Protein AF-X0YR71-F1 (afdb_monomer)

Secondary structure (DSSP, 8-state):
-HHHHHHHHHHHHHHHHHHH-HHHHHHHHHT--HHHHHHHHHHHHHHHHHHHHHHHHHHHHHS---HHHHHHHHHHHHHHHHHS-THHHHHHHHHHHHHTT--HHHHHHHHHHHHHHHHHHHHHHHHHHHHHH-TTS-THHHHHGGG--

Solvent-accessible surface area (backbone atoms only — not comparable to full-atom values): 8305 Å² total; per-residue (Å²): 114,68,67,61,50,52,49,49,51,51,51,51,51,50,48,48,41,68,75,65,33,61,69,54,54,51,54,54,60,72,66,59,53,67,67,60,51,50,52,54,52,51,50,52,52,50,52,54,50,52,54,50,49,54,45,50,54,52,33,42,75,78,53,78,68,59,66,70,62,51,49,54,28,47,51,52,15,51,59,44,33,76,76,35,75,67,69,63,9,62,54,39,29,33,61,44,38,38,78,73,72,41,56,55,69,60,44,47,50,30,51,51,49,49,52,52,53,50,49,55,50,52,51,52,52,50,52,53,51,42,51,72,77,36,70,88,53,80,63,63,60,74,68,49,56,80,74,75,114

Foldseek 3Di:
DLVVVVVVVVVVVVVCCVVCPPVNVVVVVVVDDVVVVVVVVVVVVVVLVVLLVQLQVLLCVVPHDDSVLSVVLSVQLVVQCVRDDDCVSVLCSLVSVVVVVDDSVSSVVSVVVSVVVVVVVCLVCVQVVCCVPPVPDNVVVSVVVVVVD

Organism: NCBI:txid412755

Structure (mmCIF, N/CA/C/O backbone):
data_AF-X0YR71-F1
#
_entry.id   AF-X0YR71-F1
#
loop_
_atom_site.group_PDB
_atom_site.id
_atom_site.type_symbol
_atom_site.label_atom_id
_atom_site.label_alt_id
_atom_site.label_comp_id
_atom_site.label_asym_id
_atom_site.label_entity_id
_atom_site.label_seq_id
_atom_site.pdbx_PDB_ins_code
_atom_site.Cartn_x
_atom_site.Cartn_y
_atom_site.Cartn_z
_atom_site.occupancy
_atom_site.B_iso_or_equiv
_atom_site.auth_seq_id
_atom_site.auth_comp_id
_atom_site.auth_asym_id
_atom_site.auth_atom_id
_atom_site.pdbx_PDB_model_num
ATOM 1 N N . THR A 1 1 ? 11.685 -17.963 4.493 1.00 66.44 1 THR A N 1
ATOM 2 C CA . THR A 1 1 ? 10.884 -17.150 3.541 1.00 66.44 1 THR A CA 1
ATOM 3 C C . THR A 1 1 ? 11.483 -15.777 3.255 1.00 66.44 1 THR A C 1
ATOM 5 O O . THR A 1 1 ? 11.603 -15.451 2.083 1.00 66.44 1 THR A O 1
ATOM 8 N N . TYR A 1 2 ? 11.911 -14.990 4.253 1.00 66.25 2 TYR A N 1
ATOM 9 C CA . TYR A 1 2 ? 12.554 -13.675 4.034 1.00 66.25 2 TYR A CA 1
ATOM 10 C C . TYR A 1 2 ? 13.903 -13.751 3.306 1.00 66.25 2 TYR A C 1
ATOM 12 O O . TYR A 1 2 ? 14.123 -13.030 2.339 1.00 66.25 2 TYR A O 1
ATOM 20 N N . PHE A 1 3 ? 14.763 -14.690 3.712 1.00 74.56 3 PHE A N 1
ATOM 21 C CA . PHE A 1 3 ? 16.080 -14.901 3.104 1.00 74.56 3 PHE A CA 1
ATOM 22 C C . PHE A 1 3 ? 15.999 -15.226 1.604 1.00 74.56 3 PHE A C 1
ATOM 24 O O . PHE A 1 3 ? 16.711 -14.631 0.808 1.00 74.56 3 PHE A O 1
ATOM 31 N N . ALA A 1 4 ? 15.065 -16.093 1.197 1.00 79.50 4 ALA A N 1
ATOM 32 C CA . ALA A 1 4 ? 14.861 -16.441 -0.212 1.00 79.50 4 ALA A CA 1
ATOM 33 C C . ALA A 1 4 ? 14.397 -15.245 -1.066 1.00 79.50 4 ALA A C 1
ATOM 35 O O . ALA A 1 4 ? 14.785 -15.131 -2.223 1.00 79.50 4 ALA A O 1
ATOM 36 N N . ARG A 1 5 ? 13.596 -14.331 -0.498 1.00 71.38 5 ARG A N 1
ATOM 37 C CA . ARG A 1 5 ? 13.143 -13.112 -1.189 1.00 71.38 5 ARG A CA 1
ATOM 38 C C . ARG A 1 5 ? 14.253 -12.081 -1.308 1.00 71.38 5 ARG A C 1
ATOM 40 O O . ARG A 1 5 ? 14.405 -11.501 -2.373 1.00 71.38 5 ARG A O 1
ATOM 47 N N . LEU A 1 6 ? 15.034 -11.889 -0.244 1.00 81.94 6 LEU A N 1
ATOM 48 C CA . LEU A 1 6 ? 16.223 -11.042 -0.283 1.00 81.94 6 LEU A CA 1
ATOM 49 C C . LEU A 1 6 ? 17.212 -11.570 -1.329 1.00 81.94 6 LEU A C 1
ATOM 51 O O . LEU A 1 6 ? 17.677 -10.808 -2.164 1.00 81.94 6 LEU A O 1
ATOM 55 N N . LEU A 1 7 ? 17.463 -12.883 -1.334 1.00 89.62 7 LEU A N 1
ATOM 56 C CA . LEU A 1 7 ? 18.310 -13.538 -2.325 1.00 89.62 7 LEU A CA 1
ATOM 57 C C . LEU A 1 7 ? 17.761 -13.339 -3.743 1.00 89.62 7 LEU A C 1
ATOM 59 O O . LEU A 1 7 ? 18.506 -12.936 -4.625 1.00 89.62 7 LEU A O 1
ATOM 63 N N . GLY A 1 8 ? 16.459 -13.549 -3.957 1.00 88.31 8 GLY A N 1
ATOM 64 C CA . GLY A 1 8 ? 15.812 -13.312 -5.248 1.00 88.31 8 GLY A CA 1
ATOM 65 C C . GLY A 1 8 ? 15.905 -11.854 -5.707 1.00 88.31 8 GLY A C 1
ATOM 66 O O . GLY A 1 8 ? 16.218 -11.598 -6.865 1.00 88.31 8 GLY A O 1
ATOM 67 N N . ALA A 1 9 ? 15.703 -10.895 -4.799 1.00 86.25 9 ALA A N 1
ATOM 68 C CA . ALA A 1 9 ? 15.855 -9.472 -5.086 1.00 86.25 9 ALA A CA 1
ATOM 69 C C . ALA A 1 9 ? 17.307 -9.125 -5.440 1.00 86.25 9 ALA A C 1
ATOM 71 O O . ALA A 1 9 ? 17.534 -8.439 -6.429 1.00 86.25 9 ALA A O 1
ATOM 72 N N . LEU A 1 10 ? 18.287 -9.640 -4.692 1.00 92.50 10 LEU A N 1
ATOM 73 C CA . LEU A 1 10 ? 19.711 -9.446 -4.973 1.00 92.50 10 LEU A CA 1
ATOM 74 C C . LEU A 1 10 ? 20.127 -10.088 -6.300 1.00 92.50 10 LEU A C 1
ATOM 76 O O . LEU A 1 10 ? 20.886 -9.480 -7.047 1.00 92.50 10 LEU A O 1
ATOM 80 N N . LEU A 1 11 ? 19.607 -11.275 -6.624 1.00 94.81 11 LEU A N 1
ATOM 81 C CA . LEU A 1 11 ? 19.845 -11.941 -7.906 1.00 94.81 11 LEU A CA 1
ATOM 82 C C . LEU A 1 11 ? 19.246 -11.149 -9.069 1.00 94.81 11 LEU A C 1
ATOM 84 O O . LEU A 1 11 ? 19.919 -10.963 -10.075 1.00 94.81 11 LEU A O 1
ATOM 88 N N . LEU A 1 12 ? 18.020 -10.637 -8.928 1.00 91.94 12 LEU A N 1
ATOM 89 C CA . LEU A 1 12 ? 17.392 -9.777 -9.934 1.00 91.94 12 LEU A CA 1
ATOM 90 C C . LEU A 1 12 ? 18.154 -8.465 -10.114 1.00 91.94 12 LEU A C 1
ATOM 92 O O . LEU A 1 12 ? 18.370 -8.029 -11.240 1.00 91.94 12 LEU A O 1
ATOM 96 N N . LEU A 1 13 ? 18.584 -7.847 -9.017 1.00 92.00 13 LEU A N 1
ATOM 97 C CA . LEU A 1 13 ? 19.336 -6.597 -9.041 1.00 92.00 13 LEU A CA 1
ATOM 98 C C . LEU A 1 13 ? 20.720 -6.819 -9.668 1.00 92.00 13 LEU A C 1
ATOM 100 O O . LEU A 1 13 ? 21.131 -6.056 -10.538 1.00 92.00 13 LEU A O 1
ATOM 104 N N . GLY A 1 14 ? 21.389 -7.920 -9.316 1.00 94.88 14 GLY A N 1
ATOM 105 C CA . GLY A 1 14 ? 22.631 -8.363 -9.946 1.00 94.88 14 GLY A CA 1
ATOM 106 C C . GLY A 1 14 ? 22.456 -8.651 -11.437 1.00 94.88 14 GL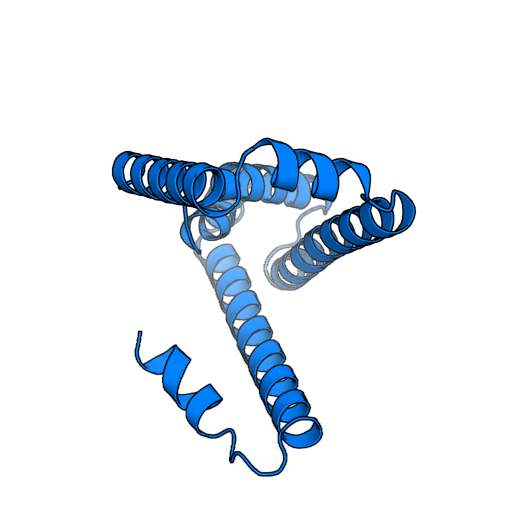Y A C 1
ATOM 107 O O . GLY A 1 14 ? 23.249 -8.172 -12.243 1.00 94.88 14 GLY A O 1
ATOM 108 N N . TYR A 1 15 ? 21.387 -9.352 -11.824 1.00 95.50 15 TYR A N 1
ATOM 109 C CA . TYR A 1 15 ? 21.047 -9.613 -13.223 1.00 95.50 15 TYR A CA 1
ATOM 110 C C . TYR A 1 15 ? 20.785 -8.321 -14.001 1.00 95.50 15 TYR A C 1
ATOM 112 O O . TYR A 1 15 ? 21.233 -8.184 -15.137 1.00 95.50 15 TYR A O 1
ATOM 120 N N . LEU A 1 16 ? 20.101 -7.353 -13.394 1.00 92.88 16 LEU A N 1
ATOM 121 C CA . LEU A 1 16 ? 19.794 -6.067 -14.011 1.00 92.88 16 LEU A CA 1
ATOM 122 C C . LEU A 1 16 ? 21.059 -5.219 -14.201 1.00 92.88 16 LEU A C 1
ATOM 124 O O . LEU A 1 16 ? 21.265 -4.668 -15.281 1.00 92.88 16 LEU A O 1
ATOM 128 N N . ILE A 1 17 ? 21.947 -5.182 -13.200 1.00 95.19 17 ILE A N 1
ATOM 129 C CA . ILE A 1 17 ? 23.266 -4.539 -13.314 1.00 95.19 17 ILE A CA 1
ATOM 130 C C . ILE A 1 17 ? 24.112 -5.226 -14.389 1.00 95.19 17 ILE A C 1
ATOM 132 O O . ILE A 1 17 ? 24.733 -4.537 -15.194 1.00 95.19 17 ILE A O 1
ATOM 136 N N . TYR A 1 18 ? 24.123 -6.559 -14.423 1.00 96.00 18 TYR A N 1
ATOM 137 C CA . TYR A 1 18 ? 24.868 -7.330 -15.416 1.00 96.00 18 TYR A CA 1
ATOM 138 C C . TYR A 1 18 ? 24.343 -7.100 -16.840 1.00 96.00 18 TYR A C 1
ATOM 140 O O . TYR A 1 18 ? 25.131 -6.869 -17.752 1.00 96.00 18 TYR A O 1
ATOM 148 N N . SER A 1 19 ? 23.022 -7.114 -17.029 1.00 95.00 19 SER A N 1
ATOM 149 C CA . SER A 1 19 ? 22.393 -7.045 -18.355 1.00 95.00 19 SER A CA 1
ATOM 150 C C . SER A 1 19 ? 22.399 -5.639 -18.954 1.00 95.00 19 SER A C 1
ATOM 152 O O . SER A 1 19 ? 22.552 -5.485 -20.161 1.00 95.00 19 SER A O 1
ATOM 154 N N . VAL A 1 20 ? 22.204 -4.606 -18.129 1.00 93.81 20 VAL A N 1
ATOM 155 C CA . VAL A 1 20 ? 22.086 -3.208 -18.588 1.00 93.81 20 VAL A CA 1
ATOM 156 C C . VAL A 1 20 ? 23.412 -2.447 -18.452 1.00 93.81 20 VAL A C 1
ATOM 158 O O . VAL A 1 20 ? 23.664 -1.486 -19.184 1.00 93.81 20 VAL A O 1
ATOM 161 N N . GLY A 1 21 ? 24.277 -2.884 -17.534 1.00 94.25 21 GLY A N 1
ATOM 162 C CA . GLY A 1 21 ? 25.516 -2.210 -17.165 1.00 94.25 21 GLY A CA 1
ATOM 163 C C . GLY A 1 21 ? 25.290 -1.083 -16.154 1.00 94.25 21 GLY A C 1
ATOM 164 O O . GLY A 1 21 ? 24.388 -0.252 -16.294 1.00 94.25 21 GLY A O 1
ATOM 165 N N . LEU A 1 22 ? 26.159 -1.009 -15.141 1.00 93.38 22 LEU A N 1
ATOM 166 C CA . LEU A 1 22 ? 26.116 0.044 -14.119 1.00 93.38 22 LEU A CA 1
ATOM 167 C C . LEU A 1 22 ? 26.172 1.478 -14.699 1.00 93.38 22 LEU A C 1
ATOM 169 O O . LEU A 1 22 ? 25.395 2.316 -14.236 1.00 93.38 22 LEU A O 1
ATOM 173 N N . PRO A 1 23 ? 26.999 1.790 -15.724 1.00 93.62 23 PRO A N 1
ATOM 174 C CA . PRO A 1 23 ? 27.050 3.139 -16.295 1.00 93.62 23 PRO A CA 1
ATOM 175 C C . PRO A 1 23 ? 25.721 3.581 -16.918 1.00 93.62 23 PRO A C 1
ATOM 177 O O . PRO A 1 23 ? 25.305 4.724 -16.741 1.00 93.62 23 PRO A O 1
ATOM 180 N N . SER A 1 24 ? 25.020 2.670 -17.597 1.00 93.19 24 SER A N 1
ATOM 181 C CA . SER A 1 24 ? 23.717 2.935 -18.216 1.00 93.19 24 SER A CA 1
ATOM 182 C C . SER A 1 24 ? 22.647 3.239 -17.166 1.00 93.19 24 SER A C 1
ATOM 184 O O . SER A 1 24 ? 21.861 4.170 -17.333 1.00 93.19 24 SER A O 1
ATOM 186 N N . LEU A 1 25 ? 22.643 2.497 -16.052 1.00 91.62 25 LEU A N 1
ATOM 187 C CA . LEU A 1 25 ? 21.722 2.736 -14.936 1.00 91.62 25 LEU A CA 1
ATOM 188 C C . LEU A 1 25 ? 21.968 4.098 -14.284 1.00 91.62 25 LEU A C 1
ATOM 190 O O . LEU A 1 25 ? 21.021 4.844 -14.036 1.00 91.62 25 LEU A O 1
ATOM 194 N N . LEU A 1 26 ? 23.236 4.455 -14.062 1.00 93.44 26 LEU A N 1
ATOM 195 C CA . LEU A 1 26 ? 23.602 5.770 -13.538 1.00 93.44 26 LEU A CA 1
ATOM 196 C C . LEU A 1 26 ? 23.205 6.891 -14.503 1.00 93.44 26 LEU A C 1
ATOM 198 O O . LEU A 1 26 ? 22.662 7.901 -14.067 1.00 93.44 26 LEU A O 1
ATOM 202 N N . ALA A 1 27 ? 23.393 6.705 -15.811 1.00 93.94 27 ALA A N 1
ATOM 203 C CA . ALA A 1 27 ? 22.970 7.680 -16.812 1.00 93.94 27 ALA A CA 1
ATOM 204 C C . ALA A 1 27 ? 21.442 7.886 -16.828 1.00 93.94 27 ALA A C 1
ATOM 206 O O . ALA A 1 27 ? 20.981 9.011 -17.015 1.00 93.94 27 ALA A O 1
ATOM 207 N N . ILE A 1 28 ? 20.646 6.833 -16.599 1.00 90.88 28 ILE A N 1
ATOM 208 C CA . ILE A 1 28 ? 19.184 6.943 -16.444 1.00 90.88 28 ILE A CA 1
ATOM 209 C C . ILE A 1 28 ? 18.835 7.710 -15.164 1.00 90.88 28 ILE A C 1
ATOM 211 O O . ILE A 1 28 ? 17.994 8.607 -15.209 1.00 90.88 28 ILE A O 1
ATOM 215 N N . LEU A 1 29 ? 19.504 7.416 -14.045 1.00 87.69 29 LEU A N 1
ATOM 216 C CA . LEU A 1 29 ? 19.309 8.142 -12.786 1.00 87.69 29 LEU A CA 1
ATOM 217 C C . LEU A 1 29 ? 19.672 9.628 -12.912 1.00 87.69 29 LEU A C 1
ATOM 219 O O . LEU A 1 29 ? 18.985 10.471 -12.347 1.00 87.69 29 LEU A O 1
ATOM 223 N N . MET A 1 30 ? 20.690 9.978 -13.701 1.00 91.50 30 MET A N 1
ATOM 224 C CA . MET A 1 30 ? 21.040 11.379 -13.972 1.00 91.50 30 MET A CA 1
ATOM 225 C C . MET A 1 30 ? 20.008 12.108 -14.844 1.00 91.50 30 MET A C 1
ATOM 227 O O . MET A 1 30 ? 19.928 13.331 -14.798 1.00 91.50 30 MET A O 1
ATOM 231 N N . LYS A 1 31 ? 19.188 11.380 -15.613 1.00 93.19 31 LYS A N 1
ATOM 232 C CA . LYS A 1 31 ? 18.061 11.943 -16.380 1.00 93.19 31 LYS A CA 1
ATOM 233 C C . LYS A 1 31 ? 16.789 12.106 -15.542 1.00 93.19 31 LYS A C 1
ATOM 235 O O . LYS A 1 31 ? 15.732 12.421 -16.089 1.00 93.19 31 LYS A O 1
ATOM 240 N N . PHE A 1 32 ? 16.866 11.873 -14.234 1.00 89.44 32 PHE A N 1
ATOM 241 C CA . PHE A 1 32 ? 15.735 12.010 -13.332 1.00 89.44 32 PHE A CA 1
ATOM 242 C C . PHE A 1 32 ? 15.171 13.432 -13.363 1.00 89.44 32 PHE A C 1
ATOM 244 O O . PHE A 1 32 ? 15.870 14.409 -13.102 1.00 89.44 32 PHE A O 1
ATOM 251 N N . ASN A 1 33 ? 13.876 13.540 -13.655 1.00 94.00 33 ASN A N 1
ATOM 252 C CA . ASN A 1 33 ? 13.159 14.800 -13.556 1.00 94.00 33 ASN A CA 1
ATOM 253 C C . ASN A 1 33 ? 12.706 15.002 -12.096 1.00 94.00 33 ASN A C 1
ATOM 255 O O . ASN A 1 33 ? 11.817 14.270 -11.644 1.00 94.00 33 ASN A O 1
ATOM 259 N N . PRO A 1 34 ? 13.246 15.994 -11.365 1.00 91.62 34 PRO A N 1
ATOM 260 C CA . PRO A 1 34 ? 12.914 16.202 -9.958 1.00 91.62 34 PRO A CA 1
ATOM 261 C C . PRO A 1 34 ? 11.437 16.544 -9.738 1.00 91.62 34 PRO A C 1
ATOM 263 O O . PRO A 1 34 ? 10.870 16.138 -8.726 1.00 91.62 34 PRO A O 1
ATOM 266 N N . LEU A 1 35 ? 10.785 17.222 -10.690 1.00 94.56 35 LEU A N 1
ATOM 267 C CA . LEU A 1 35 ? 9.353 17.523 -10.611 1.00 94.56 35 LEU A CA 1
ATOM 268 C C . LEU A 1 35 ? 8.510 16.253 -10.745 1.00 94.56 35 LEU A C 1
ATOM 270 O O . LEU A 1 35 ? 7.570 16.056 -9.978 1.00 94.56 35 LEU A O 1
ATOM 274 N N . GLY A 1 36 ? 8.875 15.366 -11.677 1.00 93.00 36 GLY A N 1
ATOM 275 C CA . GLY A 1 36 ? 8.232 14.056 -11.815 1.00 93.00 36 GLY A CA 1
ATOM 276 C C . GLY A 1 36 ? 8.411 13.214 -10.552 1.00 93.00 36 GLY A C 1
ATOM 277 O O . GLY A 1 36 ? 7.444 12.669 -10.025 1.00 93.00 36 GLY A O 1
ATOM 278 N N . GLY A 1 37 ? 9.629 13.205 -10.008 1.00 91.75 37 GLY A N 1
ATOM 279 C CA . GLY A 1 37 ? 9.947 12.598 -8.720 1.00 91.75 37 GLY A CA 1
ATOM 280 C C . GLY A 1 37 ? 9.067 13.100 -7.579 1.00 91.75 37 GLY A C 1
ATOM 281 O O . GLY A 1 37 ? 8.404 12.310 -6.905 1.00 91.75 37 GLY A O 1
ATOM 282 N N . ALA A 1 38 ? 9.000 14.418 -7.396 1.00 94.38 38 ALA A N 1
ATOM 283 C CA . ALA A 1 38 ? 8.169 15.040 -6.372 1.00 94.38 38 ALA A CA 1
ATOM 284 C C . ALA A 1 38 ? 6.681 14.695 -6.551 1.00 94.38 38 ALA A C 1
ATOM 286 O O . ALA A 1 38 ? 6.022 14.323 -5.582 1.00 94.38 38 ALA A O 1
ATOM 287 N N . ALA A 1 39 ? 6.159 14.737 -7.780 1.00 94.75 39 ALA A N 1
ATOM 288 C CA . ALA A 1 39 ? 4.773 14.371 -8.068 1.00 94.75 39 ALA A CA 1
ATOM 289 C C . ALA A 1 39 ? 4.472 12.903 -7.711 1.00 94.75 39 ALA A C 1
ATOM 291 O O . ALA A 1 39 ? 3.440 12.607 -7.101 1.00 94.75 39 ALA A O 1
ATOM 292 N N . THR A 1 40 ? 5.384 11.977 -8.027 1.00 92.88 40 THR A N 1
ATOM 293 C CA . THR A 1 40 ? 5.241 10.561 -7.643 1.00 92.88 40 THR A CA 1
ATOM 294 C C . THR A 1 40 ? 5.305 10.352 -6.130 1.00 92.88 40 THR A C 1
ATOM 296 O O . THR A 1 40 ? 4.530 9.569 -5.581 1.00 92.88 40 THR A O 1
ATOM 299 N N . LEU A 1 41 ? 6.164 11.093 -5.427 1.00 92.75 41 LEU A N 1
ATOM 300 C CA . LEU A 1 41 ? 6.252 11.038 -3.969 1.00 92.75 41 LEU A CA 1
ATOM 301 C C . LEU A 1 41 ? 4.961 11.555 -3.317 1.00 92.75 41 LEU A C 1
ATOM 303 O O . LEU A 1 41 ? 4.388 10.882 -2.464 1.00 92.75 41 LEU A O 1
ATOM 307 N N . ILE A 1 42 ? 4.481 12.726 -3.746 1.00 94.81 42 ILE A N 1
ATOM 308 C CA . ILE A 1 42 ? 3.265 13.357 -3.216 1.00 94.81 42 ILE A CA 1
ATOM 309 C C . ILE A 1 42 ? 2.049 12.465 -3.456 1.00 94.81 42 ILE A C 1
ATOM 311 O O . ILE A 1 42 ? 1.273 12.237 -2.531 1.00 94.81 42 ILE A O 1
ATOM 315 N N . SER A 1 43 ? 1.894 11.926 -4.667 1.00 93.50 43 SER A N 1
ATOM 316 C CA . SER A 1 43 ? 0.796 11.001 -4.967 1.00 93.50 43 SER A CA 1
ATOM 317 C C . SER A 1 43 ? 0.873 9.734 -4.118 1.00 93.50 43 SER A C 1
ATOM 319 O O . SER A 1 43 ? -0.140 9.332 -3.555 1.00 93.50 43 SER A O 1
ATOM 321 N N . SER A 1 44 ? 2.060 9.150 -3.934 1.00 90.00 44 SER A N 1
ATOM 322 C CA . SER A 1 44 ? 2.242 7.976 -3.067 1.00 90.00 44 SER A CA 1
ATOM 323 C C . SER A 1 44 ? 1.832 8.264 -1.621 1.00 90.00 44 SER A C 1
ATOM 325 O O . SER A 1 44 ? 1.088 7.489 -1.023 1.00 90.00 44 SER A O 1
ATOM 327 N N . ILE A 1 45 ? 2.254 9.407 -1.071 1.00 91.31 45 ILE A N 1
ATOM 328 C CA . ILE A 1 45 ? 1.852 9.845 0.271 1.00 91.31 45 ILE A CA 1
ATOM 329 C C . ILE A 1 45 ? 0.333 10.037 0.330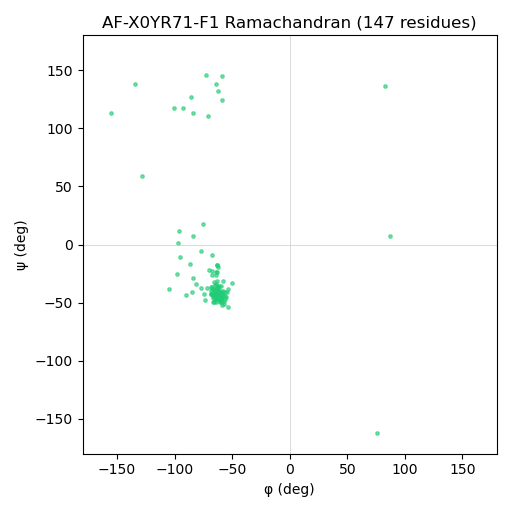 1.00 91.31 45 ILE A C 1
ATOM 331 O O . ILE A 1 45 ? -0.312 9.519 1.240 1.00 91.31 45 ILE A O 1
ATOM 335 N N . ALA A 1 46 ? -0.256 10.719 -0.654 1.00 93.06 46 ALA A N 1
ATOM 336 C CA . ALA A 1 46 ? -1.697 10.936 -0.716 1.00 93.06 46 ALA A CA 1
ATOM 337 C C . ALA A 1 46 ? -2.475 9.611 -0.740 1.00 93.06 46 ALA A C 1
ATOM 339 O O . ALA A 1 46 ? -3.433 9.463 0.013 1.00 93.06 46 ALA A O 1
ATOM 340 N N . PHE A 1 47 ? -2.039 8.619 -1.522 1.00 88.94 47 PHE A N 1
ATOM 341 C CA . PHE A 1 47 ? -2.666 7.294 -1.550 1.00 88.94 47 PHE A CA 1
ATOM 342 C C . PHE A 1 47 ? -2.591 6.574 -0.201 1.00 88.94 47 PHE A C 1
ATOM 344 O O . PHE A 1 47 ? -3.587 5.995 0.232 1.00 88.94 47 PHE A O 1
ATOM 351 N N . ILE A 1 48 ? -1.450 6.644 0.490 1.00 87.50 48 ILE A N 1
ATOM 352 C CA . ILE A 1 48 ? -1.297 6.062 1.832 1.00 87.50 48 ILE A CA 1
ATOM 353 C C . ILE A 1 48 ? -2.283 6.714 2.809 1.00 87.50 48 ILE A C 1
ATOM 355 O O . ILE A 1 48 ? -2.951 6.007 3.565 1.00 87.50 48 ILE A O 1
ATOM 359 N N . PHE A 1 49 ? -2.410 8.044 2.767 1.00 91.38 49 PHE A N 1
ATOM 360 C CA . PHE A 1 49 ? -3.353 8.786 3.605 1.00 91.38 49 PHE A CA 1
ATOM 361 C C . PHE A 1 49 ? -4.814 8.468 3.275 1.00 91.38 49 PHE A C 1
ATOM 363 O O . PHE A 1 49 ? -5.608 8.260 4.188 1.00 91.38 49 PHE A O 1
ATOM 370 N N . LEU A 1 50 ? -5.178 8.390 1.994 1.00 91.38 50 LEU A N 1
ATOM 371 C CA . LEU A 1 50 ? -6.537 8.042 1.572 1.00 91.38 50 LEU A CA 1
ATOM 372 C C . LEU A 1 50 ? -6.916 6.621 2.010 1.00 91.38 50 LEU A C 1
ATOM 374 O O . LEU A 1 50 ? -8.009 6.418 2.535 1.00 91.38 50 LEU A O 1
ATOM 378 N N . GLY A 1 51 ? -5.998 5.659 1.879 1.00 89.38 51 GLY A N 1
ATOM 379 C CA . GLY A 1 51 ? -6.197 4.300 2.393 1.00 89.38 51 GLY A CA 1
ATOM 380 C C . GLY A 1 51 ? -6.399 4.274 3.911 1.00 89.38 51 GLY A C 1
ATOM 381 O O . GLY A 1 51 ? -7.312 3.617 4.411 1.00 89.38 51 GLY A O 1
ATOM 382 N N . ALA A 1 52 ? -5.610 5.058 4.651 1.00 92.56 52 ALA A N 1
ATOM 383 C CA . ALA A 1 52 ? -5.769 5.197 6.096 1.00 92.56 52 ALA A CA 1
ATOM 384 C C . ALA A 1 52 ? -7.146 5.776 6.469 1.00 92.56 52 ALA A C 1
ATOM 386 O O . ALA A 1 52 ? -7.816 5.260 7.364 1.00 92.56 52 ALA A O 1
ATOM 387 N N . ILE A 1 53 ? -7.593 6.821 5.765 1.00 94.94 53 ILE A N 1
ATOM 388 C CA . ILE A 1 53 ? -8.893 7.464 5.994 1.00 94.94 53 ILE A CA 1
ATOM 389 C C . ILE A 1 53 ? -10.042 6.482 5.746 1.00 94.94 53 ILE A C 1
ATOM 391 O O . ILE A 1 53 ? -10.951 6.418 6.571 1.00 94.94 53 ILE A O 1
ATOM 395 N N . ASN A 1 54 ? -9.997 5.685 4.675 1.00 93.75 54 ASN A N 1
ATOM 396 C CA . ASN A 1 54 ? -11.043 4.701 4.375 1.00 93.75 54 ASN A CA 1
ATOM 397 C C . ASN A 1 54 ? -11.249 3.713 5.525 1.00 93.75 54 ASN A C 1
ATOM 399 O O . ASN A 1 54 ? -12.366 3.551 6.023 1.00 93.75 54 ASN A O 1
ATOM 403 N N . ILE A 1 55 ? -10.164 3.100 5.999 1.00 93.31 55 ILE A N 1
ATOM 404 C CA . ILE A 1 55 ? -10.239 2.145 7.107 1.00 93.31 55 ILE A CA 1
ATOM 405 C C . ILE A 1 55 ? -10.666 2.856 8.397 1.00 93.31 55 ILE A C 1
ATOM 407 O O . ILE A 1 55 ? -11.478 2.317 9.147 1.00 93.31 55 ILE A O 1
ATOM 411 N N . TRP A 1 56 ? -10.176 4.071 8.659 1.00 95.62 56 TRP A N 1
ATOM 412 C CA . TRP A 1 56 ? -10.584 4.850 9.830 1.00 95.62 56 TRP A CA 1
ATOM 413 C C . TRP A 1 56 ? -12.087 5.162 9.837 1.00 95.62 56 TRP A C 1
ATOM 415 O O . TRP A 1 56 ? -12.730 5.013 10.875 1.00 95.62 56 TRP A O 1
ATOM 425 N N . LEU A 1 57 ? -12.662 5.534 8.690 1.00 95.31 57 LEU A N 1
ATOM 426 C CA . LEU A 1 57 ? -14.098 5.782 8.544 1.00 95.31 57 LEU A CA 1
ATOM 427 C C . LEU A 1 57 ? -14.914 4.504 8.772 1.00 95.31 57 LEU A C 1
ATOM 429 O O . LEU A 1 57 ? -15.874 4.528 9.542 1.00 95.31 57 LEU A O 1
ATOM 433 N N . LEU A 1 58 ? -14.502 3.377 8.177 1.00 94.25 58 LEU A N 1
ATOM 434 C CA . LEU A 1 58 ? -15.138 2.071 8.401 1.00 94.25 58 LEU A CA 1
ATOM 435 C C . LEU A 1 58 ? -15.093 1.666 9.879 1.00 94.25 58 LEU A C 1
ATOM 437 O O . LEU A 1 58 ? -16.082 1.188 10.437 1.00 94.25 58 LEU A O 1
ATOM 441 N N . MET A 1 59 ? -13.957 1.904 10.532 1.00 93.69 59 MET A N 1
ATOM 442 C CA . MET A 1 59 ? -13.785 1.673 11.962 1.00 93.69 59 MET A CA 1
ATOM 443 C C . MET A 1 59 ? -14.669 2.592 12.804 1.00 93.69 59 MET A C 1
ATOM 445 O O . MET A 1 59 ? -15.255 2.126 13.778 1.00 93.69 59 MET A O 1
ATOM 449 N N . GLY A 1 60 ? -14.815 3.861 12.417 1.00 91.62 60 GLY A N 1
ATOM 450 C CA . GLY A 1 60 ? -15.633 4.851 13.118 1.00 91.62 60 GLY A CA 1
ATOM 451 C C . GLY A 1 60 ? -17.102 4.451 13.257 1.00 91.62 60 GLY A C 1
ATOM 452 O O . GLY A 1 60 ? -17.712 4.767 14.276 1.00 91.62 60 GLY A O 1
ATOM 453 N N . VAL A 1 61 ? -17.641 3.695 12.293 1.00 92.56 61 VAL A N 1
ATOM 454 C CA . VAL A 1 61 ? -19.010 3.151 12.348 1.00 92.56 61 VAL A CA 1
ATOM 455 C C . VAL A 1 61 ? -19.158 2.080 13.435 1.00 92.56 61 VAL A C 1
ATOM 457 O O . VAL A 1 61 ? -20.194 2.003 14.088 1.00 92.56 61 VAL A O 1
ATOM 460 N N . MET A 1 62 ? -18.134 1.249 13.648 1.00 91.88 62 MET A N 1
ATOM 461 C CA . MET A 1 62 ? -18.196 0.130 14.600 1.00 91.88 62 MET A CA 1
ATOM 462 C C . MET A 1 62 ? -17.740 0.529 16.003 1.00 91.88 62 MET A C 1
ATOM 464 O O . MET A 1 62 ? -18.330 0.118 17.003 1.00 91.88 62 MET A O 1
ATOM 468 N N . ARG A 1 63 ? -16.645 1.290 16.085 1.00 92.25 63 ARG A N 1
ATOM 469 C CA . ARG A 1 63 ? -16.058 1.764 17.334 1.00 92.25 63 ARG A CA 1
ATOM 470 C C . ARG A 1 63 ? -15.260 3.044 17.084 1.00 92.25 63 ARG A C 1
ATOM 472 O O . ARG A 1 63 ? -14.200 2.984 16.456 1.00 92.25 63 ARG A O 1
ATOM 479 N N . PRO A 1 64 ? -15.708 4.191 17.617 1.00 91.81 64 PRO A N 1
ATOM 480 C CA . PRO A 1 64 ? -15.023 5.452 17.401 1.00 91.81 64 PRO A CA 1
ATOM 481 C C . PRO A 1 64 ? -13.610 5.407 17.987 1.00 91.81 64 PRO A C 1
ATOM 483 O O . PRO A 1 64 ? -13.385 5.007 19.131 1.00 91.81 64 PRO A O 1
ATOM 486 N N . ILE A 1 65 ? -12.652 5.841 17.178 1.00 94.25 65 ILE A N 1
ATOM 487 C CA . ILE A 1 65 ? -11.243 5.983 17.529 1.00 94.25 65 ILE A CA 1
ATOM 488 C C . ILE A 1 65 ? -10.765 7.339 17.021 1.00 94.25 65 ILE A C 1
ATOM 490 O O . ILE A 1 65 ? -11.108 7.754 15.913 1.00 94.25 65 ILE A O 1
ATOM 494 N N . SER A 1 66 ? -9.968 8.049 17.821 1.00 95.69 66 SER A N 1
ATOM 495 C CA . SER A 1 66 ? -9.382 9.303 17.356 1.00 95.69 66 SER A CA 1
ATOM 496 C C . SER A 1 66 ? -8.431 9.039 16.191 1.00 95.69 66 SER A C 1
ATOM 498 O O . SER A 1 66 ? -7.630 8.101 16.224 1.00 95.69 66 SER A O 1
ATOM 500 N N . PHE A 1 67 ? -8.489 9.896 15.173 1.00 95.06 67 PHE A N 1
ATOM 501 C CA . PHE A 1 67 ? -7.659 9.758 13.977 1.00 95.06 67 PHE A CA 1
ATOM 502 C C . PHE A 1 67 ? -6.163 9.654 14.315 1.00 95.06 67 PHE A C 1
ATOM 504 O O . PHE A 1 67 ? -5.462 8.820 13.757 1.00 95.06 67 PHE A O 1
ATOM 511 N N . ALA A 1 68 ? -5.685 10.410 15.309 1.00 95.19 68 ALA A N 1
ATOM 512 C CA . ALA A 1 68 ? -4.294 10.353 15.761 1.00 95.19 68 ALA A CA 1
ATOM 513 C C . ALA A 1 68 ? -3.876 8.963 16.283 1.00 95.19 68 ALA A C 1
ATOM 515 O O . ALA A 1 68 ? -2.807 8.466 15.928 1.00 95.19 68 ALA A O 1
ATOM 516 N N . LYS A 1 69 ? -4.723 8.310 17.095 1.00 94.50 69 LYS A N 1
ATOM 517 C CA . LYS A 1 69 ? -4.450 6.955 17.605 1.00 94.50 69 LYS A CA 1
ATOM 518 C C . LYS A 1 69 ? -4.472 5.937 16.469 1.00 94.50 69 LYS A C 1
ATOM 520 O O . LYS A 1 69 ? -3.555 5.125 16.358 1.00 94.50 69 LYS A O 1
ATOM 525 N N . PHE A 1 70 ? -5.461 6.045 15.583 1.00 95.44 70 PHE A N 1
ATOM 526 C CA . PHE A 1 70 ? -5.548 5.197 14.40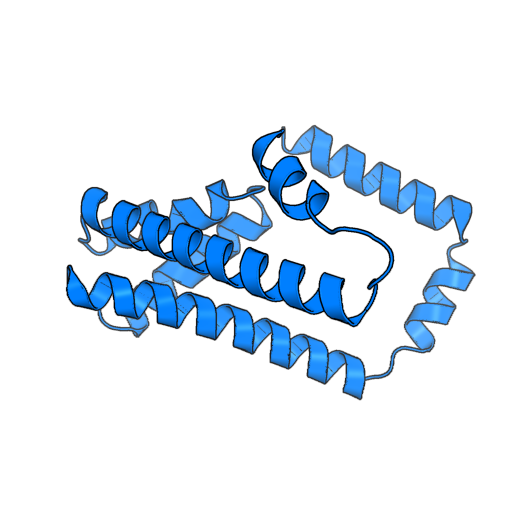1 1.00 95.44 70 PHE A CA 1
ATOM 527 C C . PHE A 1 70 ? -4.302 5.330 13.512 1.00 95.44 70 PHE A C 1
ATOM 529 O O . PHE A 1 70 ? -3.681 4.322 13.185 1.00 95.44 70 PHE A O 1
ATOM 536 N N . MET A 1 71 ? -3.882 6.558 13.193 1.00 95.12 71 MET A N 1
ATOM 537 C CA . MET A 1 71 ? -2.700 6.826 12.369 1.00 95.12 71 MET A CA 1
ATOM 538 C C . MET A 1 71 ? -1.418 6.267 12.980 1.00 95.12 71 MET A C 1
ATOM 540 O O . MET A 1 71 ? -0.562 5.768 12.255 1.00 95.12 71 MET A O 1
ATOM 544 N N . GLN A 1 72 ? -1.287 6.288 14.308 1.00 94.75 72 GLN A N 1
ATOM 545 C CA . GLN A 1 72 ? -0.160 5.650 14.981 1.00 94.75 72 GLN A CA 1
ATOM 546 C C . GLN A 1 72 ? -0.130 4.136 14.704 1.00 94.75 72 GLN A C 1
ATOM 548 O O . GLN A 1 72 ? 0.908 3.604 14.309 1.00 94.75 72 GLN A O 1
ATOM 553 N N . SER A 1 73 ? -1.262 3.439 14.859 1.00 94.50 73 SER A N 1
ATOM 554 C CA . SER A 1 73 ? -1.365 2.007 14.537 1.00 94.50 73 SER A CA 1
ATOM 555 C C . SER A 1 73 ? -1.160 1.723 13.051 1.00 94.50 73 SER A C 1
ATOM 557 O O . SER A 1 73 ? -0.492 0.749 12.707 1.00 94.50 73 SER A O 1
ATOM 559 N N . TYR A 1 74 ? -1.696 2.578 12.181 1.00 93.50 74 TYR A N 1
ATOM 560 C CA . TYR A 1 74 ? -1.561 2.465 10.734 1.00 93.50 74 TYR A CA 1
ATOM 561 C C . TYR A 1 74 ? -0.105 2.594 10.287 1.00 93.50 74 TYR A C 1
ATOM 563 O O . TYR A 1 74 ? 0.385 1.744 9.552 1.00 93.50 74 TYR A O 1
ATOM 571 N N . ASN A 1 75 ? 0.632 3.578 10.806 1.00 92.44 75 ASN A N 1
ATOM 572 C CA . ASN A 1 75 ? 2.049 3.758 10.493 1.00 92.44 75 ASN A CA 1
ATOM 573 C C . ASN A 1 75 ? 2.911 2.587 10.982 1.00 92.44 75 ASN A C 1
ATOM 575 O O . ASN A 1 75 ? 3.817 2.163 10.26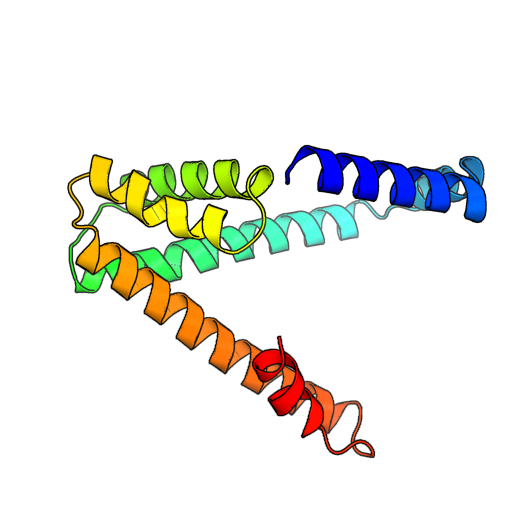6 1.00 92.44 75 ASN A O 1
ATOM 579 N N . TYR A 1 76 ? 2.622 2.019 12.160 1.00 92.62 76 TYR A N 1
ATOM 580 C CA . TYR A 1 76 ? 3.308 0.802 12.609 1.00 92.62 76 TYR A CA 1
ATOM 581 C C . TYR A 1 76 ? 3.001 -0.389 11.705 1.00 92.62 76 TYR A C 1
ATOM 583 O O . TYR A 1 76 ? 3.918 -1.116 11.329 1.00 92.62 76 TYR A O 1
ATOM 591 N N . SER A 1 77 ? 1.738 -0.563 11.314 1.00 91.94 77 SER A N 1
ATOM 592 C CA . SER A 1 77 ? 1.348 -1.604 10.362 1.00 91.94 77 SER A CA 1
ATOM 593 C C . SER A 1 77 ? 2.048 -1.429 9.016 1.00 91.94 77 SER A C 1
ATOM 595 O O . SER A 1 77 ? 2.549 -2.398 8.454 1.00 91.94 77 SER A O 1
ATOM 597 N N . TYR A 1 78 ? 2.137 -0.194 8.522 1.00 89.31 78 TYR A N 1
ATOM 598 C CA . TYR A 1 78 ? 2.821 0.133 7.276 1.00 89.31 78 TYR A CA 1
ATOM 599 C C . TYR A 1 78 ? 4.322 -0.161 7.363 1.00 89.31 78 TYR A C 1
ATOM 601 O O . TYR A 1 78 ? 4.880 -0.790 6.470 1.00 89.31 78 TYR A O 1
ATOM 609 N N . ALA A 1 79 ? 4.973 0.205 8.471 1.00 90.12 79 ALA A N 1
ATOM 610 C CA . ALA A 1 79 ? 6.374 -0.130 8.707 1.00 90.12 79 ALA A CA 1
ATOM 611 C C . ALA A 1 79 ? 6.598 -1.649 8.731 1.00 90.12 79 ALA A C 1
ATOM 613 O O . ALA A 1 79 ? 7.550 -2.133 8.129 1.00 90.12 79 ALA A O 1
ATOM 614 N N . VAL A 1 80 ? 5.701 -2.414 9.363 1.00 89.50 80 VAL A N 1
ATOM 615 C CA . VAL A 1 80 ? 5.741 -3.884 9.328 1.00 89.50 80 VAL A CA 1
ATOM 616 C C . VAL A 1 80 ? 5.577 -4.401 7.898 1.00 89.50 80 VAL A C 1
ATOM 618 O O . VAL A 1 80 ? 6.308 -5.305 7.505 1.00 89.50 80 VAL A O 1
ATOM 621 N N . ASN A 1 81 ? 4.692 -3.803 7.099 1.00 86.50 81 ASN A N 1
ATOM 622 C CA . ASN A 1 81 ? 4.464 -4.166 5.698 1.00 86.50 81 ASN A CA 1
ATOM 623 C C . ASN A 1 81 ? 5.689 -3.948 4.789 1.00 86.50 81 ASN A C 1
ATOM 625 O O . ASN A 1 81 ? 5.835 -4.630 3.779 1.00 86.50 81 ASN A O 1
ATOM 629 N N . LEU A 1 82 ? 6.617 -3.056 5.157 1.00 83.56 82 LEU A N 1
ATOM 630 C CA . LEU A 1 82 ? 7.883 -2.889 4.426 1.00 83.56 82 LEU A CA 1
ATOM 631 C C . LEU A 1 82 ? 8.809 -4.106 4.557 1.00 83.56 82 LEU A C 1
ATOM 633 O O . LEU A 1 82 ? 9.635 -4.350 3.679 1.00 83.56 82 LEU A O 1
ATOM 637 N N . PHE A 1 83 ? 8.676 -4.873 5.640 1.00 82.44 83 PHE A N 1
ATOM 638 C CA . PHE A 1 83 ? 9.496 -6.058 5.893 1.00 82.44 83 PHE A CA 1
ATOM 639 C C . PHE A 1 83 ? 8.727 -7.349 5.643 1.00 82.44 83 PHE A C 1
ATOM 641 O O . PHE A 1 83 ? 9.295 -8.318 5.138 1.00 82.44 83 PHE A O 1
ATOM 648 N N . ILE A 1 84 ? 7.443 -7.369 6.009 1.00 80.75 84 ILE A N 1
ATOM 649 C CA . ILE A 1 84 ? 6.565 -8.526 5.907 1.00 80.75 84 ILE A CA 1
ATOM 650 C C . ILE A 1 84 ? 5.829 -8.483 4.577 1.00 80.75 84 ILE A C 1
ATOM 652 O O . ILE A 1 84 ? 5.033 -7.580 4.343 1.00 80.75 84 ILE A O 1
ATOM 656 N N . PRO A 1 85 ? 6.044 -9.477 3.710 1.00 67.69 85 PRO A N 1
ATOM 657 C CA . PRO A 1 85 ? 5.448 -9.456 2.400 1.00 67.69 85 PRO A CA 1
ATOM 658 C C . PRO A 1 85 ? 3.947 -9.725 2.415 1.00 67.69 85 PRO A C 1
ATOM 660 O O . PRO A 1 85 ? 3.450 -10.614 3.111 1.00 67.69 85 PRO A O 1
ATOM 663 N N . GLY A 1 86 ? 3.275 -9.061 1.480 1.00 69.88 86 GLY A N 1
ATOM 664 C CA . GLY A 1 86 ? 1.880 -9.308 1.151 1.00 69.88 86 GLY A CA 1
ATOM 665 C C . GLY A 1 86 ? 0.923 -8.732 2.187 1.00 69.88 86 GLY A C 1
ATOM 666 O O . GLY A 1 86 ? 1.274 -7.895 3.007 1.00 69.88 86 GLY A O 1
ATOM 667 N N . GLN A 1 87 ? -0.315 -9.216 2.165 1.00 75.69 87 GLN A N 1
ATOM 668 C CA . GLN A 1 87 ? -1.399 -8.682 2.994 1.00 75.69 87 GLN A CA 1
ATOM 669 C C . GLN A 1 87 ? -1.212 -8.932 4.502 1.00 75.69 87 GLN A C 1
ATOM 671 O O . GLN A 1 87 ? -1.940 -8.366 5.312 1.00 75.69 87 GLN A O 1
ATOM 676 N N . LEU A 1 88 ? -0.218 -9.736 4.899 1.00 75.50 88 LEU A N 1
ATOM 677 C CA . LEU A 1 88 ? 0.118 -9.987 6.303 1.00 75.50 88 LEU A CA 1
ATOM 678 C C . LEU A 1 88 ? 0.629 -8.728 7.017 1.00 75.50 88 LEU A C 1
ATOM 680 O O . LEU A 1 88 ? 0.338 -8.541 8.199 1.00 75.50 88 LEU A O 1
ATOM 684 N N . GLY A 1 89 ? 1.358 -7.859 6.309 1.00 76.38 89 GLY A N 1
ATOM 685 C CA . GLY A 1 89 ? 1.795 -6.575 6.847 1.00 76.38 89 GLY A CA 1
ATOM 686 C C . GLY A 1 89 ? 0.616 -5.650 7.130 1.00 76.38 89 GLY A C 1
ATOM 687 O O . GLY A 1 89 ? 0.525 -5.081 8.215 1.00 76.38 89 GLY A O 1
ATOM 688 N N . ASP A 1 90 ? -0.348 -5.589 6.215 1.00 79.94 90 ASP A N 1
ATOM 689 C CA . ASP A 1 90 ? -1.583 -4.827 6.411 1.00 79.94 90 ASP A CA 1
ATOM 690 C C . ASP A 1 90 ? -2.481 -5.434 7.508 1.00 79.94 90 ASP A C 1
ATOM 692 O O . ASP A 1 90 ? -3.084 -4.708 8.297 1.00 79.94 90 ASP A O 1
ATOM 696 N N . ALA A 1 91 ? -2.543 -6.766 7.615 1.00 85.31 91 ALA A N 1
ATOM 697 C CA . ALA A 1 91 ? -3.312 -7.453 8.655 1.00 85.31 91 ALA A CA 1
ATOM 698 C C . ALA A 1 91 ? -2.776 -7.164 10.069 1.00 85.31 91 ALA A C 1
ATOM 700 O O . ALA A 1 91 ? -3.530 -7.238 11.046 1.00 85.31 91 ALA A O 1
ATOM 701 N N . SER A 1 92 ? -1.500 -6.778 10.194 1.00 91.44 92 SER A N 1
ATOM 702 C CA . SER A 1 92 ? -0.903 -6.380 11.474 1.00 91.44 92 SER A CA 1
ATOM 703 C C . SER A 1 92 ? -1.558 -5.132 12.084 1.00 91.44 92 SER A C 1
ATOM 705 O O . SER A 1 92 ? -1.501 -4.948 13.302 1.00 91.44 92 SER A O 1
ATOM 707 N N . LEU A 1 93 ? -2.295 -4.341 11.294 1.00 92.88 93 LEU A N 1
ATOM 708 C CA . LEU A 1 93 ? -3.120 -3.239 11.783 1.00 92.88 93 LEU A CA 1
ATOM 709 C C . LEU A 1 93 ? -4.098 -3.704 12.866 1.00 92.88 93 LEU A C 1
ATOM 711 O O . LEU A 1 93 ? -4.246 -3.043 13.892 1.00 92.88 93 LEU A O 1
ATOM 715 N N . THR A 1 94 ? -4.708 -4.879 12.692 1.00 92.75 94 THR A N 1
ATOM 716 C CA . THR A 1 94 ? -5.637 -5.461 13.675 1.00 92.75 94 THR A CA 1
ATOM 717 C C . THR A 1 94 ? -4.945 -5.751 15.015 1.00 92.75 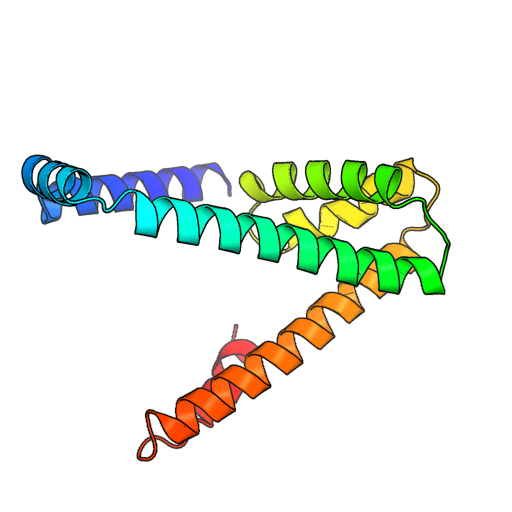94 THR A C 1
ATOM 719 O O . THR A 1 94 ? -5.515 -5.514 16.082 1.00 92.75 94 THR A O 1
ATOM 722 N N . LEU A 1 95 ? -3.674 -6.179 14.981 1.00 93.19 95 LEU A N 1
ATOM 723 C CA . LEU A 1 95 ? -2.830 -6.391 16.163 1.00 93.19 95 LEU A CA 1
ATOM 724 C C . LEU A 1 95 ? -2.540 -5.079 16.892 1.00 93.19 95 LEU A C 1
ATOM 726 O O . LEU A 1 95 ? -2.651 -5.023 18.120 1.00 93.19 95 LEU A O 1
ATOM 730 N N . PHE A 1 96 ? -2.200 -4.021 16.156 1.00 93.94 96 PHE A N 1
ATOM 731 C CA . PHE A 1 96 ? -1.907 -2.720 16.753 1.00 93.94 96 PHE A CA 1
ATOM 732 C C . PHE A 1 96 ? -3.160 -2.020 17.285 1.00 93.94 96 PHE A C 1
ATOM 734 O O . PHE A 1 96 ? -3.104 -1.441 18.369 1.00 93.94 96 PHE A O 1
ATOM 741 N N . LEU A 1 97 ? -4.298 -2.129 16.597 1.00 93.75 97 LEU A N 1
ATOM 742 C CA . LEU A 1 97 ? -5.571 -1.573 17.063 1.00 93.75 97 LEU A CA 1
ATOM 743 C C . LEU A 1 97 ? -6.073 -2.276 18.331 1.00 93.75 97 LEU A C 1
ATOM 745 O O . LEU A 1 97 ? -6.632 -1.621 19.214 1.00 93.75 97 LEU A O 1
ATOM 749 N N . LYS A 1 98 ? -5.787 -3.576 18.504 1.00 93.62 98 LYS A N 1
ATOM 750 C CA . LYS A 1 98 ? -6.071 -4.262 19.774 1.00 93.62 98 LYS A CA 1
ATOM 751 C C . LYS A 1 98 ? -5.341 -3.652 20.957 1.00 93.62 98 LYS A C 1
ATOM 753 O O . LYS A 1 98 ? -5.937 -3.509 22.023 1.00 93.62 98 LYS A O 1
ATOM 758 N N . ARG A 1 99 ? -4.082 -3.243 20.782 1.00 91.81 99 ARG A N 1
ATOM 759 C CA . ARG A 1 99 ? -3.331 -2.551 21.846 1.00 91.81 99 ARG A CA 1
ATOM 760 C C . ARG A 1 99 ? -3.970 -1.215 22.239 1.00 91.81 99 ARG A C 1
ATOM 762 O O . ARG A 1 99 ? -3.726 -0.733 23.336 1.00 91.81 99 ARG A O 1
ATOM 769 N N . GLN A 1 100 ? -4.817 -0.653 21.379 1.00 90.69 100 GLN A N 1
ATOM 770 C CA . GLN A 1 100 ? -5.591 0.563 21.632 1.00 90.69 100 GLN A CA 1
ATOM 771 C C . GLN A 1 100 ? -7.026 0.281 22.118 1.00 90.69 100 GLN A C 1
ATOM 773 O O . GLN A 1 100 ? -7.850 1.191 22.186 1.00 90.69 100 GLN A O 1
ATOM 778 N N . GLY A 1 101 ? -7.330 -0.971 22.475 1.00 91.38 101 GLY A N 1
ATOM 779 C CA . GLY A 1 101 ? -8.617 -1.384 23.033 1.00 91.38 101 GLY A CA 1
ATOM 780 C C . GLY A 1 101 ? -9.677 -1.756 21.994 1.00 91.38 101 GLY A C 1
ATOM 781 O O . GLY A 1 101 ? -10.824 -1.992 22.373 1.00 91.38 101 GLY A O 1
ATOM 782 N N . ILE A 1 102 ? -9.329 -1.828 20.705 1.00 93.19 102 ILE A N 1
ATOM 783 C CA . ILE A 1 102 ? -10.262 -2.247 19.653 1.00 93.19 102 ILE A CA 1
ATOM 784 C C . ILE A 1 102 ? -10.279 -3.783 19.524 1.00 93.19 102 ILE A C 1
ATOM 786 O O . ILE A 1 102 ? -9.233 -4.396 19.329 1.00 93.19 102 ILE A O 1
ATOM 790 N N . PRO A 1 103 ? -11.448 -4.442 19.573 1.00 93.69 103 PRO A N 1
ATOM 791 C CA . PRO A 1 103 ? -11.563 -5.880 19.366 1.00 93.69 103 PRO A CA 1
ATOM 792 C C . PRO A 1 103 ? -11.044 -6.334 17.994 1.00 93.69 103 PRO A C 1
ATOM 794 O O . PRO A 1 103 ? -11.238 -5.665 16.973 1.00 93.69 103 PRO A O 1
ATOM 797 N N . TYR A 1 104 ? -10.451 -7.530 17.954 1.00 93.06 104 TYR A N 1
ATOM 798 C CA . TYR A 1 104 ? -10.008 -8.154 16.704 1.00 93.06 104 TYR A CA 1
ATOM 799 C C . TYR A 1 104 ? -11.141 -8.339 15.701 1.00 93.06 104 TYR A C 1
ATOM 801 O O . TYR A 1 104 ? -10.941 -8.099 14.517 1.00 93.06 104 TYR A O 1
ATOM 809 N N . SER A 1 105 ? -12.331 -8.726 16.162 1.00 92.38 105 SER A N 1
ATOM 810 C CA . SER A 1 105 ? -13.489 -8.936 15.291 1.00 92.38 105 SER A CA 1
ATOM 811 C C . SER A 1 105 ? -13.835 -7.682 14.487 1.00 92.38 105 SER A C 1
ATOM 813 O O . SER A 1 105 ? -13.949 -7.749 13.270 1.00 92.38 105 SER A O 1
ATOM 815 N N . GLN A 1 106 ? -13.918 -6.525 15.147 1.00 92.56 106 GLN A N 1
ATOM 816 C CA . GLN A 1 106 ? -14.270 -5.253 14.508 1.00 92.56 106 GLN A CA 1
ATOM 817 C C . GLN A 1 106 ? -13.193 -4.801 13.515 1.00 92.56 106 GLN A C 1
ATOM 819 O O . GLN A 1 106 ? -13.490 -4.505 12.361 1.00 92.56 106 GLN A O 1
ATOM 824 N N . SER A 1 107 ? -11.929 -4.813 13.946 1.00 92.69 107 SER A N 1
ATOM 825 C CA . SER A 1 107 ? -10.800 -4.419 13.093 1.00 92.69 107 SER A CA 1
ATOM 826 C C . SER A 1 107 ? -10.616 -5.335 11.879 1.00 92.69 107 SER A C 1
ATOM 828 O O . SER A 1 107 ? -10.346 -4.851 10.783 1.00 92.69 107 SER A O 1
ATOM 830 N N . THR A 1 108 ? -10.823 -6.643 12.045 1.00 92.88 108 THR A N 1
ATOM 831 C CA . THR A 1 108 ? -10.733 -7.619 10.948 1.00 92.88 108 THR A CA 1
ATOM 832 C C . THR A 1 108 ? -11.870 -7.441 9.946 1.00 92.88 108 THR A C 1
ATOM 834 O O . THR A 1 108 ? -11.635 -7.516 8.742 1.00 92.88 108 THR A O 1
ATOM 837 N N . VAL A 1 109 ? -13.092 -7.165 10.413 1.00 93.50 109 VAL A N 1
ATOM 838 C CA . VAL A 1 109 ? -14.235 -6.894 9.528 1.00 93.50 109 VAL A CA 1
ATOM 839 C C . VAL A 1 109 ? -14.010 -5.608 8.737 1.00 93.50 109 VAL A C 1
ATOM 841 O O . VAL A 1 109 ? -14.151 -5.632 7.519 1.00 93.50 109 VAL A O 1
ATOM 844 N N . ALA A 1 110 ? -13.593 -4.515 9.385 1.00 92.50 110 ALA A N 1
ATOM 845 C CA . ALA A 1 110 ? -13.302 -3.260 8.688 1.00 92.50 110 ALA A CA 1
ATOM 846 C C . ALA A 1 110 ? -12.207 -3.432 7.624 1.00 92.50 110 ALA A C 1
ATOM 848 O O . ALA A 1 110 ? -12.372 -2.980 6.495 1.00 92.50 110 ALA A O 1
ATOM 849 N N . TYR A 1 111 ? -11.133 -4.154 7.957 1.00 91.25 111 TYR A N 1
ATOM 850 C CA . TYR A 1 111 ? -10.075 -4.500 7.010 1.00 91.25 111 TYR A CA 1
ATOM 851 C C . TYR A 1 111 ? -10.588 -5.339 5.828 1.00 91.25 111 TYR A C 1
ATOM 853 O O . TYR A 1 111 ? -10.274 -5.057 4.674 1.00 91.25 111 TYR A O 1
ATOM 861 N N . SER A 1 112 ? -11.403 -6.359 6.102 1.00 91.50 112 SER A N 1
ATOM 862 C CA . SER A 1 112 ? -11.937 -7.247 5.062 1.00 91.50 112 SER A CA 1
ATOM 863 C C . SER A 1 112 ? -12.864 -6.496 4.105 1.00 91.50 112 SER A C 1
ATOM 865 O O . SER A 1 112 ? -12.785 -6.686 2.893 1.00 91.50 112 SER A O 1
ATOM 867 N N . ILE A 1 113 ? -13.705 -5.605 4.640 1.00 93.19 113 ILE A N 1
ATOM 868 C CA . ILE A 1 113 ? -14.579 -4.737 3.845 1.00 93.19 113 ILE A CA 1
ATOM 869 C C . ILE A 1 113 ? -13.743 -3.787 2.983 1.00 93.19 113 ILE A C 1
ATOM 871 O O . ILE A 1 113 ? -14.004 -3.687 1.788 1.00 93.19 113 ILE A O 1
ATOM 875 N N . ASP A 1 114 ? -12.718 -3.140 3.546 1.00 91.06 114 ASP A N 1
ATOM 876 C CA . ASP A 1 114 ? -11.823 -2.249 2.794 1.00 91.06 114 ASP A CA 1
ATOM 877 C C . ASP A 1 114 ? -11.175 -2.961 1.596 1.00 91.06 114 ASP A C 1
ATOM 879 O O . ASP A 1 114 ? -11.214 -2.459 0.469 1.00 91.06 114 ASP A O 1
ATOM 883 N N . LYS A 1 115 ? -10.648 -4.175 1.800 1.00 89.00 115 LYS A N 1
ATOM 884 C CA . LYS A 1 115 ? -10.045 -4.961 0.714 1.00 89.00 115 LYS A CA 1
ATOM 885 C C . LYS A 1 115 ? -11.064 -5.425 -0.315 1.00 89.00 115 LYS A C 1
ATOM 887 O O . LYS A 1 115 ? -10.759 -5.397 -1.505 1.00 89.00 115 LYS A O 1
ATOM 892 N N . PHE A 1 116 ? -12.264 -5.804 0.112 1.00 91.12 116 PHE A N 1
ATOM 893 C CA . PHE A 1 116 ? -13.337 -6.189 -0.800 1.00 91.12 116 PHE A CA 1
ATOM 894 C C . PHE A 1 116 ? -13.780 -5.015 -1.683 1.00 91.12 116 PHE A C 1
ATOM 896 O O . PHE A 1 116 ? -13.855 -5.148 -2.904 1.00 91.12 116 PHE A O 1
ATOM 903 N N . VAL A 1 117 ? -13.987 -3.839 -1.085 1.00 90.31 117 VAL A N 1
ATOM 904 C CA . VAL A 1 117 ? -14.325 -2.606 -1.810 1.00 90.31 117 VAL A CA 1
ATOM 905 C C . VAL A 1 117 ? -13.191 -2.211 -2.757 1.00 90.31 117 VAL A C 1
ATOM 907 O O . VAL A 1 117 ? -13.438 -1.946 -3.933 1.00 90.31 117 VAL A O 1
ATOM 910 N N . THR A 1 118 ? -11.944 -2.237 -2.283 1.00 88.69 118 THR A N 1
ATOM 911 C CA . THR A 1 118 ? -10.762 -1.932 -3.102 1.00 88.69 118 THR A CA 1
ATOM 912 C C . THR A 1 118 ? -10.653 -2.879 -4.292 1.00 88.69 118 THR A C 1
ATOM 914 O O . THR A 1 118 ? -10.428 -2.423 -5.412 1.00 88.69 118 THR A O 1
ATOM 917 N N . ALA A 1 119 ? -10.860 -4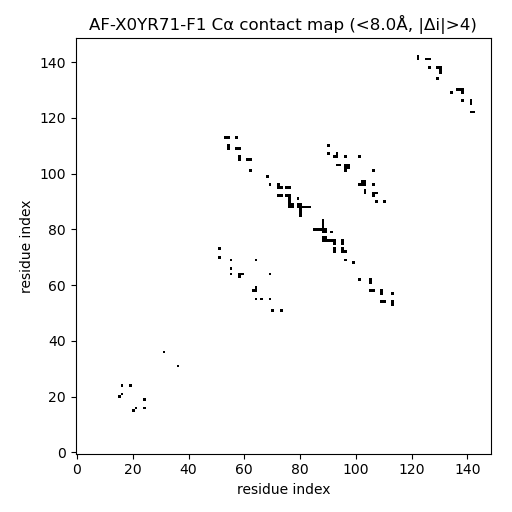.182 -4.083 1.00 87.81 119 ALA A N 1
ATOM 918 C CA . ALA A 1 119 ? -10.861 -5.161 -5.159 1.00 87.81 119 ALA A CA 1
ATOM 919 C C . ALA A 1 119 ? -11.932 -4.817 -6.201 1.00 87.81 119 ALA A C 1
ATOM 921 O O . ALA A 1 119 ? -11.595 -4.661 -7.370 1.00 87.81 119 ALA A O 1
ATOM 922 N N . ILE A 1 120 ? -13.190 -4.610 -5.791 1.00 90.00 120 ILE A N 1
ATOM 923 C CA . ILE A 1 120 ? -14.289 -4.256 -6.707 1.00 90.00 120 ILE A CA 1
ATOM 924 C C . ILE A 1 120 ? -13.960 -3.005 -7.526 1.00 90.00 120 ILE A C 1
ATOM 926 O O . ILE A 1 120 ? -14.177 -2.991 -8.740 1.00 90.00 120 ILE A O 1
ATOM 930 N N . ILE A 1 121 ? -13.426 -1.961 -6.888 1.00 89.62 121 ILE A N 1
ATOM 931 C CA . ILE A 1 121 ? -13.066 -0.713 -7.570 1.00 89.62 121 ILE A CA 1
ATOM 932 C C . ILE A 1 121 ? -11.949 -0.964 -8.584 1.00 89.62 121 ILE A C 1
ATOM 934 O O . ILE A 1 121 ? -12.088 -0.578 -9.744 1.00 89.62 121 ILE A O 1
ATOM 938 N N . LEU A 1 122 ? -10.871 -1.644 -8.185 1.00 87.62 122 LEU A N 1
ATOM 939 C CA . LEU A 1 122 ? -9.755 -1.953 -9.080 1.00 87.62 122 LEU A CA 1
ATOM 940 C C . LEU A 1 122 ? -10.196 -2.824 -10.259 1.00 87.62 122 LEU A C 1
ATOM 942 O O . LEU A 1 122 ? -9.803 -2.551 -11.392 1.00 87.62 122 LEU A O 1
ATOM 946 N N . PHE A 1 123 ? -11.059 -3.813 -10.020 1.00 85.88 123 PHE A N 1
ATOM 947 C CA . PHE A 1 123 ? -11.658 -4.625 -11.077 1.00 85.88 123 PHE A CA 1
ATOM 948 C C . PHE A 1 123 ? -12.480 -3.782 -12.043 1.00 85.88 123 PHE A C 1
ATOM 950 O O . PHE A 1 123 ? -12.312 -3.895 -13.255 1.00 85.88 123 PHE A O 1
ATOM 957 N N . SER A 1 124 ? -13.339 -2.911 -11.518 1.00 87.62 124 SER A N 1
ATOM 958 C CA . SER A 1 124 ? -14.220 -2.071 -12.330 1.00 87.62 124 SER A CA 1
ATOM 959 C C . SER A 1 124 ? -13.421 -1.095 -13.195 1.00 87.62 124 SER A C 1
ATOM 961 O O . SER A 1 124 ? -13.663 -0.981 -14.397 1.00 87.62 124 SER A O 1
ATOM 963 N N . VAL A 1 125 ? -12.424 -0.434 -12.601 1.00 89.19 125 VAL A N 1
ATOM 964 C CA . VAL A 1 125 ? -11.539 0.508 -13.298 1.00 89.19 125 VAL A CA 1
ATOM 965 C C . VAL A 1 125 ? -10.668 -0.217 -14.320 1.00 89.19 125 VAL A C 1
ATOM 967 O O . VAL A 1 125 ? -10.574 0.229 -15.462 1.00 89.19 125 VAL A O 1
ATOM 970 N N . GLY A 1 126 ? -10.068 -1.350 -13.947 1.00 87.19 126 GLY A N 1
ATOM 971 C CA . GLY A 1 126 ? -9.237 -2.156 -14.840 1.00 87.19 126 GLY A CA 1
ATOM 972 C C . GLY A 1 126 ? -10.022 -2.683 -16.040 1.00 87.19 126 GLY A C 1
ATOM 973 O O . GLY A 1 126 ? -9.571 -2.552 -17.176 1.00 87.19 126 GLY A O 1
ATOM 974 N N . TRP A 1 127 ? -11.231 -3.199 -15.808 1.00 85.19 127 TRP A N 1
ATOM 975 C CA . TRP A 1 127 ? -12.137 -3.651 -16.864 1.00 85.19 127 TRP A CA 1
ATOM 976 C C . TRP A 1 127 ? -12.520 -2.518 -17.818 1.00 85.19 127 TRP A C 1
ATOM 978 O O . TRP A 1 127 ? -12.416 -2.660 -19.038 1.00 85.19 127 TRP A O 1
ATOM 988 N N . PHE A 1 128 ? -12.946 -1.376 -17.272 1.00 88.69 128 PHE A N 1
ATOM 989 C CA . PHE A 1 128 ? -13.365 -0.228 -18.072 1.00 88.69 128 PHE A CA 1
ATOM 990 C C . PHE A 1 128 ? -12.202 0.358 -18.882 1.00 88.69 128 PHE A C 1
ATOM 992 O O . PHE A 1 128 ? -12.343 0.595 -20.083 1.00 88.69 128 PHE A O 1
ATOM 999 N N . GLY A 1 129 ? -11.031 0.512 -18.259 1.00 88.88 129 GLY A N 1
ATOM 1000 C CA . GLY A 1 129 ? -9.814 0.970 -18.925 1.00 88.88 129 GLY A CA 1
ATOM 1001 C C . GLY A 1 129 ? -9.367 0.021 -20.036 1.00 88.88 129 GLY A C 1
ATOM 1002 O O . GLY A 1 129 ? -9.073 0.470 -21.144 1.00 88.88 129 GLY A O 1
ATOM 1003 N N . ALA A 1 130 ? -9.395 -1.293 -19.787 1.00 86.50 130 ALA A N 1
ATOM 1004 C CA . ALA A 1 130 ? -9.074 -2.298 -20.796 1.00 86.50 130 ALA A CA 1
ATOM 1005 C C . ALA A 1 130 ? -10.046 -2.248 -21.982 1.00 86.50 130 ALA A C 1
ATOM 1007 O O . ALA A 1 130 ? -9.610 -2.304 -23.127 1.00 86.50 130 ALA A O 1
ATOM 1008 N N . LYS A 1 131 ? -11.349 -2.070 -21.736 1.00 85.19 131 LYS A N 1
ATOM 1009 C CA . LYS A 1 131 ? -12.349 -1.958 -22.807 1.00 85.19 131 LYS A CA 1
ATOM 1010 C C . LYS A 1 131 ? -12.111 -0.741 -23.710 1.00 85.19 131 LYS A C 1
ATOM 1012 O O . LYS A 1 131 ? -12.324 -0.836 -24.916 1.00 85.19 131 LYS A O 1
ATOM 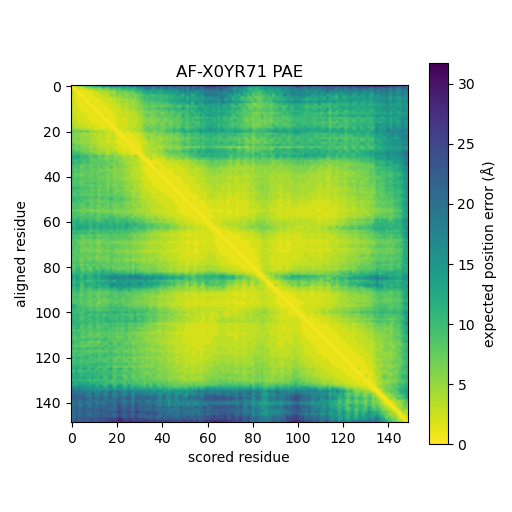1017 N N . ILE A 1 132 ? -11.677 0.384 -23.139 1.00 89.50 132 ILE A N 1
ATOM 1018 C CA . ILE A 1 132 ? -11.381 1.610 -23.896 1.00 89.50 132 ILE A CA 1
ATOM 1019 C C . ILE A 1 132 ? -10.075 1.473 -24.684 1.00 89.50 132 ILE A C 1
ATOM 1021 O O . ILE A 1 132 ? -10.032 1.813 -25.863 1.00 89.50 132 ILE A O 1
ATOM 1025 N N . LEU A 1 133 ? -9.010 0.989 -24.039 1.00 88.94 133 LEU A N 1
ATOM 1026 C CA . LEU A 1 133 ? -7.664 0.973 -24.620 1.00 88.94 133 LEU A CA 1
ATOM 1027 C C . LEU A 1 133 ? -7.410 -0.235 -25.530 1.00 88.94 133 LEU A C 1
ATOM 1029 O O . LEU A 1 133 ? -6.613 -0.147 -26.460 1.00 88.94 133 LEU A O 1
ATOM 1033 N N . LEU A 1 134 ? -8.077 -1.362 -25.273 1.00 86.00 134 LEU A N 1
ATOM 1034 C CA . LEU A 1 134 ? -7.875 -2.639 -25.963 1.00 86.00 134 LEU A CA 1
ATOM 1035 C C . LEU A 1 134 ? -9.207 -3.209 -26.488 1.00 86.00 134 LEU A C 1
ATOM 1037 O O . LEU A 1 134 ? -9.561 -4.342 -26.165 1.00 86.00 134 LEU A O 1
ATOM 1041 N N . PRO A 1 135 ? -9.945 -2.486 -27.351 1.00 75.81 135 PRO A N 1
ATOM 1042 C CA . PRO A 1 135 ? -11.301 -2.867 -27.761 1.00 75.81 135 PRO A CA 1
ATOM 1043 C C . PRO A 1 135 ? -11.381 -4.203 -28.519 1.00 75.81 135 PRO A C 1
ATOM 1045 O O . PRO A 1 135 ? -12.457 -4.783 -28.632 1.00 75.81 135 PRO A O 1
ATOM 1048 N N . ARG A 1 136 ? -10.255 -4.703 -29.051 1.00 75.88 136 ARG A N 1
ATOM 1049 C CA . ARG A 1 136 ? -10.172 -5.989 -29.766 1.00 75.88 136 ARG A CA 1
ATOM 1050 C C . ARG A 1 136 ? -9.939 -7.196 -28.854 1.00 75.88 136 ARG A C 1
ATOM 1052 O O . ARG A 1 136 ? -10.144 -8.321 -29.296 1.00 75.88 136 ARG A O 1
ATOM 1059 N N . LEU A 1 137 ? -9.500 -6.985 -27.615 1.00 73.81 137 LEU A N 1
ATOM 1060 C CA . LEU A 1 137 ? -9.315 -8.054 -26.638 1.00 73.81 137 LEU A CA 1
ATOM 1061 C C . LEU A 1 137 ? -10.522 -8.044 -25.708 1.00 73.81 137 LEU A C 1
ATOM 1063 O O . LEU A 1 137 ? -10.742 -7.065 -25.006 1.00 73.81 137 LEU A O 1
ATOM 1067 N N . ASN A 1 138 ? -11.306 -9.123 -25.689 1.00 70.19 138 ASN A N 1
ATOM 1068 C CA . ASN A 1 138 ? -12.393 -9.249 -24.722 1.00 70.19 138 ASN A CA 1
ATOM 1069 C C . ASN A 1 138 ? -11.761 -9.467 -23.331 1.00 70.19 138 ASN A C 1
ATOM 1071 O O . ASN A 1 138 ? -11.146 -10.518 -23.120 1.00 70.19 138 ASN A O 1
ATOM 1075 N N . PRO A 1 139 ? -11.844 -8.508 -22.389 1.00 66.62 139 PRO A N 1
ATOM 1076 C CA . PRO A 1 139 ? -11.029 -8.523 -21.177 1.00 66.62 139 PRO A CA 1
ATOM 1077 C C . PRO A 1 139 ? -11.492 -9.546 -20.129 1.00 66.62 139 PRO A C 1
ATOM 1079 O O . PRO A 1 139 ? -11.093 -9.457 -18.974 1.00 66.62 139 PRO A O 1
ATOM 1082 N N . ILE A 1 140 ? -12.305 -10.546 -20.500 1.00 68.44 140 ILE A N 1
ATOM 1083 C CA . ILE A 1 140 ? -12.803 -11.619 -19.616 1.00 68.44 140 ILE A CA 1
ATOM 1084 C C . ILE A 1 140 ? -11.666 -12.292 -18.831 1.00 68.44 140 ILE A C 1
ATOM 1086 O O . ILE A 1 140 ? -11.845 -12.653 -17.672 1.00 68.44 140 ILE A O 1
ATOM 1090 N N . TRP A 1 141 ? -10.469 -12.390 -19.410 1.00 66.38 141 TRP A N 1
ATOM 1091 C CA . TRP A 1 141 ? -9.293 -12.946 -18.739 1.00 66.38 141 TRP A CA 1
ATOM 1092 C C . TRP A 1 141 ? -8.822 -12.132 -17.517 1.00 66.38 141 TRP A C 1
ATOM 1094 O O . TRP A 1 141 ? -8.286 -12.729 -16.587 1.00 66.38 141 TRP A O 1
ATOM 1104 N N . LEU A 1 142 ? -9.082 -10.816 -17.451 1.00 65.06 142 LEU A N 1
ATOM 1105 C CA . LEU A 1 142 ? -8.812 -9.983 -16.264 1.00 65.06 142 LEU A CA 1
ATOM 1106 C C . LEU A 1 142 ? -9.712 -10.348 -15.072 1.00 65.06 142 LEU A C 1
ATOM 1108 O O . LEU A 1 142 ? -9.339 -10.085 -13.932 1.00 65.06 142 LEU A O 1
ATOM 1112 N N . ILE A 1 143 ? -10.870 -10.970 -15.321 1.00 63.22 143 ILE A N 1
ATOM 1113 C CA . ILE A 1 143 ? -11.784 -11.463 -14.278 1.00 63.22 143 ILE A CA 1
ATOM 1114 C C . ILE A 1 143 ? -11.314 -12.829 -13.750 1.00 63.22 143 ILE A C 1
ATOM 1116 O O . ILE A 1 143 ? -11.458 -13.117 -12.566 1.00 63.22 143 ILE A O 1
ATOM 1120 N N . ILE A 1 144 ? -10.730 -13.667 -14.614 1.00 58.56 144 ILE A N 1
ATOM 1121 C CA . ILE A 1 144 ? -10.392 -15.066 -14.298 1.00 58.56 144 ILE A CA 1
ATOM 1122 C C . ILE A 1 144 ? -9.033 -15.188 -13.589 1.00 58.56 144 ILE A C 1
ATOM 1124 O O . ILE A 1 144 ? -8.896 -15.958 -12.643 1.00 58.56 144 ILE A O 1
ATOM 1128 N N . LEU A 1 145 ? -8.025 -14.422 -14.018 1.00 57.06 145 LEU A N 1
ATOM 1129 C CA . LEU A 1 145 ? -6.648 -14.513 -13.506 1.00 57.06 145 LEU A CA 1
ATOM 1130 C C . LEU A 1 145 ? -6.487 -14.339 -11.982 1.00 57.06 145 LEU A C 1
ATOM 1132 O O . LEU A 1 145 ? -5.761 -15.126 -11.383 1.00 57.06 145 LEU A O 1
ATOM 1136 N N . PRO A 1 146 ? -7.143 -13.368 -11.326 1.00 54.56 146 PRO A N 1
ATOM 1137 C CA . PRO A 1 146 ? -7.005 -13.186 -9.881 1.00 54.56 146 PRO A CA 1
ATOM 1138 C C . PRO A 1 146 ? -7.789 -14.197 -9.029 1.00 54.56 146 PRO A C 1
ATOM 1140 O O . PRO A 1 146 ? -7.630 -14.186 -7.815 1.00 54.56 146 PRO A O 1
ATOM 1143 N N . LEU A 1 147 ? -8.612 -15.064 -9.634 1.00 45.59 147 LEU A N 1
ATOM 1144 C CA . LEU A 1 147 ? -9.261 -16.202 -8.963 1.00 45.59 147 LEU A CA 1
ATOM 1145 C C . LEU A 1 147 ? -8.471 -17.514 -9.126 1.00 45.59 147 LEU A C 1
ATOM 1147 O O . LEU A 1 147 ? -8.80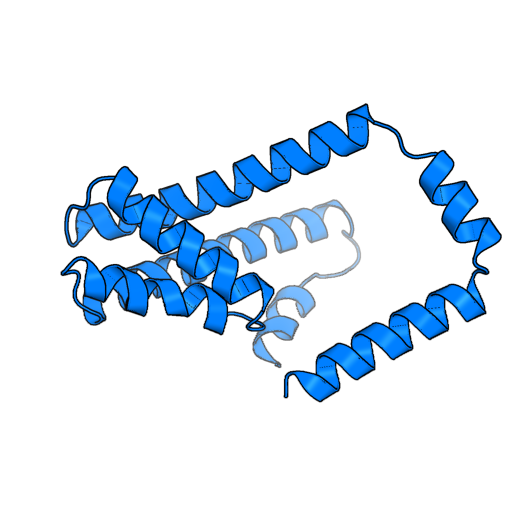8 -18.512 -8.494 1.00 45.59 147 LEU A O 1
ATOM 1151 N N . ALA A 1 148 ? -7.456 -17.528 -9.995 1.00 40.50 148 ALA A N 1
ATOM 1152 C CA . ALA A 1 148 ? -6.664 -18.709 -10.337 1.00 40.50 148 ALA A CA 1
ATOM 1153 C C . ALA A 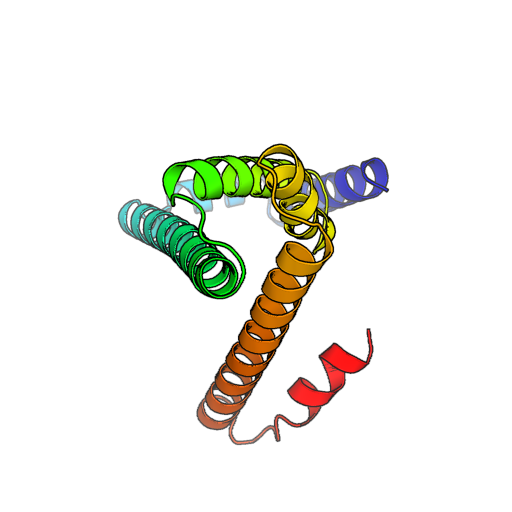1 148 ? -5.337 -18.824 -9.556 1.00 40.50 148 ALA A C 1
ATOM 1155 O O . ALA A 1 148 ? -4.577 -19.763 -9.799 1.00 40.50 148 ALA A O 1
ATOM 1156 N N . GLY A 1 149 ? -5.046 -17.882 -8.652 1.00 36.66 149 GLY A N 1
ATOM 1157 C CA . GLY A 1 149 ? -3.882 -17.891 -7.756 1.00 36.66 149 GLY A CA 1
ATOM 1158 C C . GLY A 1 149 ? -4.302 -17.824 -6.299 1.00 36.66 149 GLY A C 1
ATOM 1159 O O . GLY A 1 149 ? -3.551 -18.377 -5.467 1.00 36.66 149 GLY A O 1
#

Sequence (149 aa):
TYFARLLGALLLLGYLIYSVGLPSLLAILMKFNPLGGAATLISSIAFIFLGAINIWLLMGVMRPISFAKFMQSYNYSYAVNLFIPGQLGDASLTLFLKRQGIPYSQSTVAYSIDKFVTAIILFSVGWFGAKILLPRLNPIWLIILPLAG

Mean predicted aligned error: 7.61 Å

pLDDT: mean 87.09, std 11.05, range [36.66, 96.0]

Radius of gyration: 19.83 Å; Cα contacts (8 Å, |Δi|>4): 78; chains: 1; bounding box: 46×36×53 Å

InterPro domains:
  IPR022791 Lysylphosphatidylglycerol synthetase/glycosyltransferase AglD [PF03706] (4-144)